Protein AF-A0A7C2N194-F1 (afdb_monomer_lite)

Sequence (80 aa):
MENDPPDLRKRGKKRIYLDYMQNRRGQTITAPYSLRPRPSAPVSMPLRWQEMKSGLKPSDFNIHNALERIKKQEISFREF

Radius of gyration: 16.13 Å; chains: 1; bounding box: 41×24×38 Å

Structure (mmCIF, N/CA/C/O backbone):
data_AF-A0A7C2N194-F1
#
_entry.id   AF-A0A7C2N194-F1
#
loop_
_atom_site.group_PDB
_atom_site.id
_atom_site.type_symbol
_atom_site.label_atom_id
_atom_site.label_alt_id
_atom_site.label_comp_id
_atom_site.label_asym_id
_atom_site.label_entity_id
_atom_site.label_seq_id
_atom_site.pdbx_PDB_ins_code
_atom_site.Cartn_x
_atom_site.Cartn_y
_atom_site.Cartn_z
_atom_site.occupancy
_atom_site.B_iso_or_equiv
_atom_site.auth_seq_id
_atom_site.auth_comp_id
_atom_site.auth_asym_id
_atom_site.auth_atom_id
_atom_site.pdbx_PDB_model_num
ATOM 1 N N . MET A 1 1 ? 14.723 7.744 -28.229 1.00 49.09 1 MET A N 1
ATOM 2 C CA . MET A 1 1 ? 15.586 8.152 -27.097 1.00 49.09 1 MET A CA 1
ATOM 3 C C . MET A 1 1 ? 14.796 8.930 -26.041 1.00 49.09 1 MET A C 1
ATOM 5 O O . MET A 1 1 ? 15.338 9.813 -25.396 1.00 49.09 1 MET A O 1
ATOM 9 N N . GLU A 1 2 ? 13.522 8.610 -25.823 1.00 59.78 2 GLU A N 1
ATOM 10 C CA . GLU A 1 2 ? 12.667 9.379 -24.918 1.00 59.78 2 GLU A CA 1
ATOM 11 C C . GLU A 1 2 ? 11.649 8.393 -24.354 1.00 59.78 2 GLU A C 1
ATOM 13 O O . GLU A 1 2 ? 10.908 7.822 -25.152 1.00 59.78 2 GLU A O 1
ATOM 18 N N . ASN A 1 3 ? 11.711 8.127 -23.037 1.00 62.75 3 ASN A N 1
ATOM 19 C CA . ASN A 1 3 ? 10.823 7.286 -22.199 1.00 62.75 3 ASN A CA 1
ATOM 20 C C . ASN A 1 3 ? 11.466 6.144 -21.382 1.00 62.75 3 ASN A C 1
ATOM 22 O O . ASN A 1 3 ? 10.709 5.371 -20.775 1.00 62.75 3 ASN A O 1
ATOM 26 N N . ASP A 1 4 ? 12.794 6.055 -21.285 1.00 69.44 4 ASP A N 1
ATOM 27 C CA . ASP A 1 4 ? 13.421 5.121 -20.341 1.00 69.44 4 ASP A CA 1
ATOM 28 C C . ASP A 1 4 ? 13.271 5.607 -18.887 1.00 69.44 4 ASP A C 1
ATOM 30 O O . ASP A 1 4 ? 13.441 6.802 -18.612 1.00 69.44 4 ASP A O 1
ATOM 34 N N . PRO A 1 5 ? 12.931 4.712 -17.938 1.00 69.56 5 PRO A N 1
ATOM 35 C CA . PRO A 1 5 ? 12.806 5.078 -16.537 1.00 69.56 5 PRO A CA 1
ATOM 36 C C . PRO A 1 5 ? 14.142 5.597 -15.986 1.00 69.56 5 PRO A C 1
ATOM 38 O O . PRO A 1 5 ? 15.200 5.034 -16.281 1.00 69.56 5 PRO A O 1
ATOM 41 N N . PRO A 1 6 ? 14.125 6.638 -15.136 1.00 75.12 6 PRO A N 1
ATOM 42 C CA . PRO A 1 6 ? 15.338 7.102 -14.477 1.00 75.12 6 PRO A CA 1
ATOM 43 C C . PRO A 1 6 ? 15.897 6.007 -13.556 1.00 75.12 6 PRO A C 1
ATOM 45 O O . PRO A 1 6 ? 15.141 5.337 -12.852 1.00 75.12 6 PRO A O 1
ATOM 48 N N . ASP A 1 7 ? 17.225 5.864 -13.491 1.00 82.19 7 ASP A N 1
ATOM 49 C CA . ASP A 1 7 ? 17.867 4.922 -12.565 1.00 82.19 7 ASP A CA 1
ATOM 50 C C . ASP A 1 7 ? 17.602 5.333 -11.108 1.00 82.19 7 ASP A C 1
ATOM 52 O O . ASP A 1 7 ? 18.221 6.255 -10.560 1.00 82.19 7 ASP A O 1
ATOM 5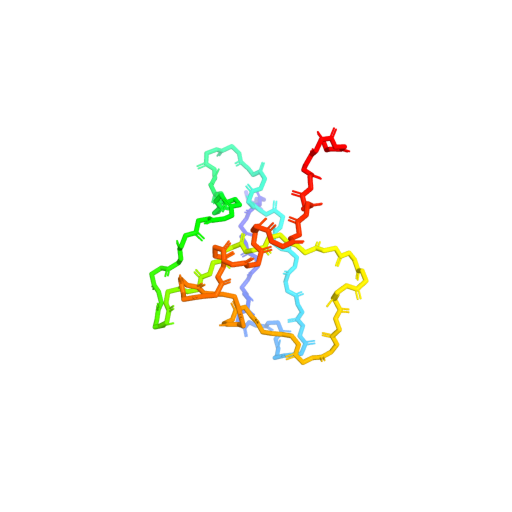6 N N . LEU A 1 8 ? 16.660 4.634 -10.469 1.00 82.00 8 LEU A N 1
ATOM 57 C CA . LEU A 1 8 ? 16.200 4.936 -9.114 1.00 82.00 8 LEU A CA 1
ATOM 58 C C . LEU A 1 8 ? 17.315 4.791 -8.073 1.00 82.00 8 LEU A C 1
ATOM 60 O O . LEU A 1 8 ? 17.299 5.491 -7.060 1.00 82.00 8 LEU A O 1
ATOM 64 N N . ARG A 1 9 ? 18.326 3.950 -8.337 1.00 78.88 9 ARG A N 1
ATOM 65 C CA . ARG A 1 9 ? 19.452 3.719 -7.417 1.00 78.88 9 ARG A CA 1
ATOM 66 C C . ARG A 1 9 ? 20.334 4.959 -7.260 1.00 78.88 9 ARG A C 1
ATOM 68 O O . ARG A 1 9 ? 20.936 5.146 -6.207 1.00 78.88 9 ARG A O 1
ATOM 75 N N . LYS A 1 10 ? 20.365 5.839 -8.267 1.00 84.12 10 LYS A N 1
ATOM 76 C CA . LYS A 1 10 ? 21.195 7.055 -8.289 1.00 84.12 10 LYS A CA 1
ATOM 77 C C . LYS A 1 10 ? 20.532 8.277 -7.635 1.00 84.12 10 LYS A C 1
ATOM 79 O O . LYS A 1 10 ? 21.191 9.290 -7.439 1.00 84.12 10 LYS A O 1
ATOM 84 N N . ARG A 1 11 ? 19.243 8.209 -7.268 1.00 77.69 11 ARG A N 1
ATOM 85 C CA . ARG A 1 11 ? 18.470 9.359 -6.741 1.00 77.69 11 ARG A CA 1
ATOM 86 C C . ARG A 1 11 ? 18.696 9.669 -5.250 1.00 77.69 11 ARG A C 1
ATOM 88 O O . ARG A 1 11 ? 18.270 10.729 -4.793 1.00 77.69 11 ARG A O 1
ATOM 95 N N . GLY A 1 12 ? 19.379 8.795 -4.506 1.00 77.94 12 GLY A N 1
ATOM 96 C CA . GLY A 1 12 ? 19.618 8.936 -3.062 1.00 77.94 12 GLY A CA 1
ATOM 97 C C . GLY A 1 12 ? 18.432 8.483 -2.191 1.00 77.94 12 GLY A C 1
ATOM 98 O O . GLY A 1 12 ? 17.282 8.499 -2.619 1.00 77.94 12 GLY A O 1
ATOM 99 N N . LYS A 1 13 ? 18.703 8.072 -0.942 1.00 80.50 13 LYS A N 1
ATO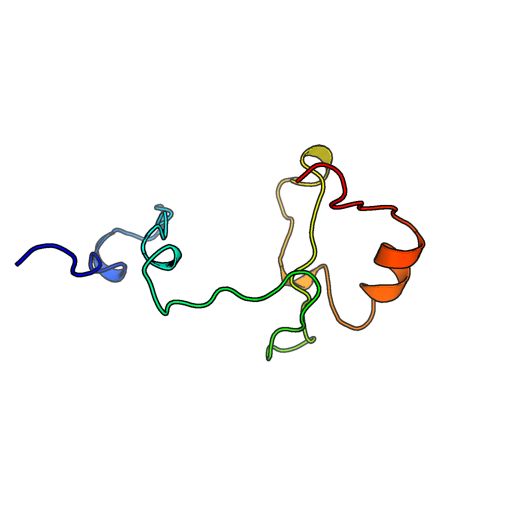M 100 C CA . LYS A 1 13 ? 17.739 7.360 -0.066 1.00 80.50 13 LYS A CA 1
ATOM 101 C C . LYS A 1 13 ? 16.553 8.193 0.460 1.00 80.50 13 LYS A C 1
ATOM 103 O O . LYS A 1 13 ? 15.641 7.623 1.042 1.00 80.50 13 LYS A O 1
ATOM 108 N N . LYS A 1 14 ? 16.563 9.522 0.301 1.00 86.00 14 LYS A N 1
ATOM 109 C CA . LYS A 1 14 ? 15.554 10.445 0.873 1.00 86.00 14 LYS A CA 1
ATOM 110 C C . LYS A 1 14 ? 14.590 11.026 -0.169 1.00 86.00 14 LYS A C 1
ATOM 112 O O . LYS A 1 14 ? 14.053 12.111 0.027 1.00 86.00 14 LYS A O 1
ATOM 117 N N . ARG A 1 15 ? 14.410 10.355 -1.306 1.00 86.75 15 ARG A N 1
ATOM 118 C CA . ARG A 1 15 ? 13.518 10.813 -2.379 1.00 86.75 15 ARG A CA 1
ATOM 119 C C . ARG A 1 15 ? 12.460 9.763 -2.672 1.00 86.75 15 ARG A C 1
ATOM 121 O O . ARG A 1 15 ? 12.744 8.570 -2.635 1.00 86.75 15 ARG A O 1
ATOM 128 N N . ILE A 1 16 ? 11.261 10.227 -3.003 1.00 88.62 16 ILE A N 1
ATOM 129 C CA . ILE A 1 16 ? 10.160 9.387 -3.473 1.00 88.62 16 ILE A CA 1
ATOM 130 C C . ILE A 1 16 ? 10.129 9.466 -5.000 1.00 88.62 16 ILE A C 1
ATOM 132 O O . ILE A 1 16 ? 10.300 10.539 -5.585 1.00 88.62 16 ILE A O 1
ATOM 136 N N . TYR A 1 17 ? 9.955 8.322 -5.656 1.00 89.00 17 TYR A N 1
ATOM 137 C CA . TYR A 1 17 ? 9.712 8.273 -7.091 1.00 89.00 17 TYR A CA 1
ATOM 138 C C . TYR A 1 17 ? 8.209 8.322 -7.354 1.00 89.00 17 TYR A C 1
ATOM 140 O O . TYR A 1 17 ? 7.468 7.476 -6.862 1.00 89.00 17 TYR A O 1
ATOM 148 N N . LEU A 1 18 ? 7.778 9.314 -8.130 1.00 90.44 18 LEU A N 1
ATOM 149 C CA . LEU A 1 18 ? 6.430 9.363 -8.677 1.00 90.44 18 LEU A CA 1
ATOM 150 C C . LEU A 1 18 ? 6.390 8.466 -9.923 1.00 90.44 18 LEU A C 1
ATOM 152 O O . LEU A 1 18 ? 6.833 8.881 -10.994 1.00 90.44 18 LEU A O 1
ATOM 156 N N . ASP A 1 19 ? 5.924 7.226 -9.758 1.00 89.31 19 ASP A N 1
ATOM 157 C CA . ASP A 1 19 ? 5.867 6.223 -10.829 1.00 89.31 19 ASP A CA 1
ATOM 158 C C . ASP A 1 19 ? 4.672 6.463 -11.766 1.00 89.31 19 ASP A C 1
ATOM 160 O O . ASP A 1 19 ? 3.617 5.843 -11.654 1.00 89.31 19 ASP A O 1
ATOM 164 N N . TYR A 1 20 ? 4.836 7.399 -12.699 1.00 90.75 20 TYR A N 1
ATOM 165 C CA . TYR A 1 20 ? 3.828 7.722 -13.713 1.00 90.75 20 TYR A CA 1
ATOM 166 C C . TYR A 1 20 ? 3.802 6.722 -14.882 1.00 90.75 20 TYR A C 1
ATOM 168 O O . TYR A 1 20 ? 2.915 6.788 -15.735 1.00 90.75 20 TYR A O 1
ATOM 176 N N . MET A 1 21 ? 4.772 5.802 -14.956 1.00 89.19 21 MET A N 1
ATOM 177 C CA . MET A 1 21 ? 4.909 4.874 -16.082 1.00 89.19 21 MET A CA 1
ATOM 178 C C . MET A 1 21 ? 3.862 3.761 -16.061 1.00 89.19 21 MET A C 1
ATOM 180 O O . MET A 1 21 ? 3.573 3.193 -17.113 1.00 89.19 21 MET A O 1
ATOM 184 N N . GLN A 1 22 ? 3.234 3.514 -14.910 1.00 91.31 22 GLN A N 1
ATOM 185 C CA . GLN A 1 22 ? 2.117 2.575 -14.775 1.00 91.31 22 GLN A CA 1
ATOM 186 C C . GLN A 1 22 ? 0.881 2.970 -15.603 1.00 91.31 22 GLN A C 1
ATOM 188 O O . GLN A 1 22 ? 0.050 2.120 -15.896 1.00 91.31 22 GLN A O 1
ATOM 193 N N . ASN A 1 23 ? 0.774 4.231 -16.037 1.00 93.44 23 ASN A N 1
ATOM 194 C CA . ASN A 1 23 ? -0.331 4.708 -16.878 1.00 93.44 23 ASN A CA 1
ATOM 195 C C . ASN A 1 23 ? -0.146 4.385 -18.375 1.00 93.44 23 ASN A C 1
ATOM 197 O O . ASN A 1 23 ? -0.972 4.767 -19.203 1.00 93.44 23 ASN A O 1
ATOM 201 N N . ARG A 1 24 ? 0.956 3.726 -18.761 1.00 92.25 24 ARG A N 1
ATOM 202 C CA . ARG A 1 24 ? 1.212 3.343 -20.156 1.00 92.25 24 ARG A CA 1
ATOM 203 C C . ARG A 1 24 ? 0.356 2.144 -20.560 1.00 92.25 24 ARG A C 1
ATOM 205 O O . ARG A 1 24 ? 0.059 1.259 -19.762 1.00 92.25 24 ARG A O 1
ATOM 212 N N . ARG A 1 25 ? 0.022 2.072 -21.849 1.00 93.81 25 ARG A N 1
ATOM 213 C CA . ARG A 1 25 ? -0.730 0.949 -22.422 1.00 93.81 25 ARG A CA 1
ATOM 214 C C . ARG A 1 25 ? -0.031 -0.387 -22.136 1.00 93.81 25 ARG A C 1
ATOM 216 O O . ARG A 1 25 ? 1.159 -0.531 -22.402 1.00 93.81 25 ARG A O 1
ATOM 223 N N . GLY A 1 26 ? -0.794 -1.360 -21.641 1.00 93.56 26 GLY A N 1
ATOM 224 C CA . GLY A 1 26 ? -0.314 -2.714 -21.341 1.00 93.56 26 GLY A CA 1
ATOM 225 C C . GLY A 1 26 ? 0.349 -2.877 -19.970 1.00 93.56 26 GLY A C 1
ATOM 226 O O . GLY A 1 26 ? 0.677 -4.002 -19.606 1.00 93.56 26 GLY A O 1
ATOM 227 N N . GLN A 1 27 ? 0.527 -1.798 -19.201 1.00 93.12 27 GLN A N 1
ATOM 228 C CA . GLN A 1 27 ? 0.925 -1.898 -17.798 1.00 93.12 27 GLN A CA 1
ATOM 229 C C . GLN A 1 27 ? -0.273 -2.273 -16.921 1.00 93.12 27 GLN A C 1
ATOM 231 O O . GLN A 1 27 ? -1.425 -1.988 -17.254 1.00 93.12 27 GLN A O 1
ATOM 236 N N . THR A 1 28 ? 0.004 -2.924 -15.794 1.00 93.25 28 THR A N 1
ATOM 237 C CA . THR A 1 28 ? -1.017 -3.388 -14.848 1.00 93.25 28 THR A CA 1
ATOM 238 C C . THR A 1 28 ? -0.689 -2.922 -13.441 1.00 93.25 28 THR A C 1
ATOM 240 O O . THR A 1 28 ? 0.450 -3.058 -12.996 1.00 93.25 28 THR A O 1
ATOM 243 N N . ILE A 1 29 ? -1.705 -2.475 -12.705 1.00 94.25 29 ILE A N 1
ATOM 244 C CA . ILE A 1 29 ? -1.610 -2.162 -11.278 1.00 94.25 29 ILE A CA 1
ATOM 245 C C . ILE A 1 29 ? -2.401 -3.211 -10.496 1.00 94.25 29 ILE A C 1
ATOM 247 O O . ILE A 1 29 ? -3.377 -3.783 -10.978 1.00 94.25 29 ILE A O 1
ATOM 251 N N . THR A 1 30 ? -1.961 -3.488 -9.273 1.00 94.06 30 THR A N 1
ATOM 252 C CA . THR A 1 30 ? -2.680 -4.367 -8.355 1.00 94.06 30 THR A CA 1
ATOM 253 C C . THR A 1 30 ? -4.099 -3.850 -8.084 1.00 94.06 30 THR A C 1
ATOM 255 O O . THR A 1 30 ? -4.273 -2.693 -7.710 1.00 94.06 30 THR A O 1
ATOM 258 N N . ALA A 1 31 ? -5.104 -4.721 -8.216 1.00 94.56 31 ALA A N 1
ATOM 259 C CA . ALA A 1 31 ? -6.500 -4.362 -7.978 1.00 94.56 31 ALA A CA 1
ATOM 260 C C . ALA A 1 31 ? -6.774 -4.015 -6.496 1.00 94.56 31 ALA A C 1
ATOM 262 O O . ALA A 1 31 ? -6.142 -4.604 -5.605 1.00 94.56 31 ALA A O 1
ATOM 263 N N . PRO A 1 32 ? -7.739 -3.123 -6.200 1.00 93.06 32 PRO A N 1
ATOM 264 C CA . PRO A 1 32 ? -8.224 -2.901 -4.839 1.00 93.06 32 PRO A CA 1
ATOM 265 C C . PRO A 1 32 ? -8.653 -4.209 -4.166 1.00 93.06 32 PRO A C 1
ATOM 267 O O . PRO A 1 32 ? -9.162 -5.115 -4.823 1.00 93.06 32 PRO A O 1
ATOM 270 N N . TYR A 1 33 ? -8.425 -4.315 -2.856 1.00 93.31 33 TYR A N 1
ATOM 271 C CA . TYR A 1 33 ? -8.736 -5.487 -2.021 1.00 93.31 33 TYR A CA 1
ATOM 272 C C . TYR A 1 33 ? -8.009 -6.794 -2.370 1.00 93.31 33 TYR A C 1
ATOM 274 O O . TYR A 1 33 ? -8.192 -7.794 -1.678 1.00 93.31 33 TYR A O 1
ATOM 282 N N . SER A 1 34 ? -7.149 -6.811 -3.389 1.00 96.06 34 SER A N 1
ATOM 283 C CA . SER A 1 34 ? -6.376 -8.009 -3.716 1.00 96.06 34 SER A CA 1
ATOM 284 C C . SER A 1 34 ? -5.247 -8.265 -2.710 1.00 96.06 34 SER A C 1
ATOM 286 O O . SER A 1 34 ? -4.670 -7.338 -2.128 1.00 96.06 34 SER A O 1
ATOM 288 N N . LEU A 1 35 ? -4.929 -9.547 -2.511 1.00 96.81 35 LEU A N 1
ATOM 289 C CA . LEU A 1 35 ? -3.815 -9.998 -1.680 1.00 96.81 35 LEU A CA 1
ATOM 290 C C . LEU A 1 35 ? -2.481 -9.828 -2.409 1.00 96.81 35 LEU A C 1
ATOM 292 O O . LEU A 1 35 ? -2.385 -9.968 -3.630 1.00 96.81 35 LEU A O 1
ATOM 296 N N . ARG A 1 36 ? -1.417 -9.583 -1.644 1.00 96.75 36 ARG A N 1
ATOM 297 C CA . ARG A 1 36 ? -0.040 -9.543 -2.143 1.00 96.75 36 ARG A CA 1
ATOM 298 C C . ARG A 1 36 ? 0.715 -10.806 -1.719 1.00 96.75 36 ARG A C 1
ATOM 300 O O . ARG A 1 36 ? 0.618 -11.196 -0.556 1.00 96.75 36 ARG A O 1
ATOM 307 N N . PRO A 1 37 ? 1.545 -11.398 -2.597 1.00 95.25 37 PRO A N 1
ATOM 308 C CA . PRO A 1 37 ? 2.374 -12.556 -2.265 1.00 95.25 37 PRO A CA 1
ATOM 309 C C . PRO A 1 37 ? 3.589 -12.124 -1.425 1.00 95.25 37 PRO A C 1
ATOM 311 O O . PRO A 1 37 ? 4.718 -12.031 -1.905 1.00 95.25 37 PRO A O 1
ATOM 314 N N . ARG A 1 38 ? 3.341 -11.765 -0.165 1.00 94.94 38 ARG A N 1
ATOM 315 C CA . ARG A 1 38 ? 4.335 -11.365 0.841 1.00 94.94 38 ARG A CA 1
ATOM 316 C C . ARG A 1 38 ? 3.984 -12.027 2.179 1.00 94.94 38 ARG A C 1
ATOM 318 O O . ARG A 1 38 ? 2.821 -12.386 2.367 1.00 94.94 38 ARG A O 1
ATOM 325 N N . PRO A 1 39 ? 4.941 -12.173 3.117 1.00 94.50 39 PRO A N 1
ATOM 326 C CA . PRO A 1 39 ? 4.638 -12.658 4.464 1.00 94.50 39 PRO A CA 1
ATOM 327 C C . PRO A 1 39 ? 3.474 -11.876 5.076 1.00 94.50 39 PRO A C 1
ATOM 329 O O . PRO A 1 39 ? 3.378 -10.670 4.851 1.00 94.50 39 PRO A O 1
ATOM 332 N N . SER A 1 40 ? 2.600 -12.562 5.816 1.00 93.00 40 SER A N 1
ATOM 333 C CA . SER A 1 40 ? 1.298 -12.084 6.327 1.00 93.00 40 SER A CA 1
ATOM 334 C C . SER A 1 40 ? 0.193 -11.838 5.288 1.00 93.00 40 SER A C 1
ATOM 336 O O . SER A 1 40 ? -0.931 -11.568 5.685 1.00 93.00 40 SER A O 1
ATOM 338 N N . ALA A 1 41 ? 0.462 -11.982 3.985 1.00 96.56 41 ALA A N 1
ATOM 339 C CA . ALA A 1 41 ? -0.500 -11.754 2.902 1.00 96.56 41 ALA A CA 1
ATOM 340 C C . ALA A 1 41 ? -1.237 -10.396 3.023 1.00 96.56 41 ALA A C 1
ATOM 342 O O . ALA A 1 41 ? -2.450 -10.357 3.261 1.00 96.56 41 ALA A O 1
ATOM 343 N N . PRO A 1 42 ? -0.513 -9.264 2.894 1.00 97.25 42 PRO A N 1
ATOM 344 C CA . PRO A 1 42 ? -1.112 -7.944 3.004 1.00 97.25 42 PRO A CA 1
ATOM 345 C C . PRO A 1 42 ? -2.098 -7.674 1.864 1.00 97.25 42 PRO A C 1
ATOM 347 O O . PRO A 1 42 ? -1.959 -8.209 0.761 1.00 97.25 42 PRO A O 1
ATOM 350 N N . VAL A 1 43 ? -3.084 -6.826 2.133 1.00 96.94 43 VAL A N 1
ATOM 351 C CA . VAL A 1 43 ? -4.172 -6.473 1.214 1.00 96.94 43 VAL A CA 1
ATOM 352 C C . VAL A 1 43 ? -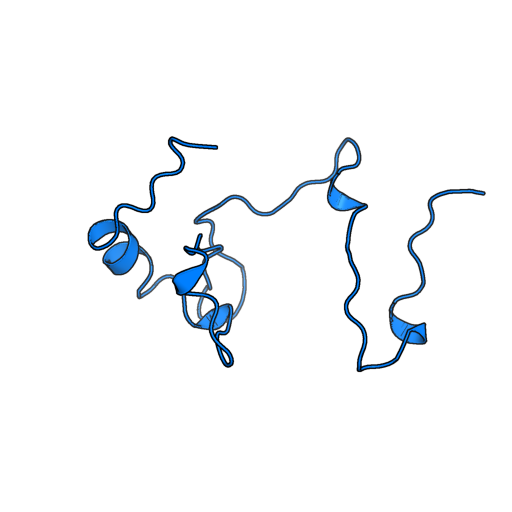3.937 -5.072 0.659 1.00 96.94 43 VAL A C 1
ATOM 354 O O . VAL A 1 43 ? -3.569 -4.166 1.406 1.00 96.94 43 VAL A O 1
ATOM 357 N N . SER A 1 44 ? -4.192 -4.863 -0.637 1.00 95.69 44 SER A N 1
ATOM 358 C CA . SER A 1 44 ? -4.269 -3.528 -1.257 1.00 95.69 44 SER A CA 1
ATOM 359 C C . SER A 1 44 ? -5.523 -2.792 -0.771 1.00 95.69 44 SER A C 1
ATOM 361 O O . SER A 1 44 ? -6.498 -2.635 -1.507 1.00 95.69 44 SER A O 1
ATOM 363 N N . MET A 1 45 ? -5.519 -2.433 0.513 1.00 93.94 45 MET A N 1
ATOM 364 C CA . MET A 1 45 ? -6.664 -1.910 1.243 1.00 93.94 45 MET A CA 1
ATOM 365 C C . MET A 1 45 ? -6.875 -0.427 0.914 1.00 93.94 45 MET A C 1
ATOM 367 O O . MET A 1 45 ? -5.987 0.383 1.183 1.00 93.94 45 MET A O 1
ATOM 371 N N . PRO A 1 46 ? -8.038 -0.050 0.364 1.00 92.25 46 PRO A N 1
ATOM 372 C CA . PRO A 1 46 ? -8.422 1.347 0.204 1.00 92.25 46 PRO A CA 1
ATOM 373 C C . PRO A 1 46 ? -8.595 2.018 1.567 1.00 92.25 46 PRO A C 1
ATOM 375 O O . PRO A 1 46 ? -9.089 1.398 2.509 1.00 92.25 46 PRO A O 1
ATOM 378 N N . LEU A 1 47 ? -8.202 3.286 1.666 1.00 90.38 47 LEU A N 1
ATOM 379 C CA . LEU A 1 47 ? -8.258 4.074 2.897 1.00 90.38 47 LEU A CA 1
ATOM 380 C C . LEU A 1 47 ? -8.864 5.442 2.621 1.00 90.38 47 LEU A C 1
ATOM 382 O O . LEU A 1 47 ? -8.683 6.006 1.541 1.00 90.38 47 LEU A O 1
ATOM 386 N N . ARG A 1 48 ? -9.544 5.998 3.621 1.00 88.50 48 ARG A N 1
ATOM 387 C CA . ARG A 1 48 ? -9.993 7.390 3.590 1.00 88.50 48 ARG A CA 1
ATOM 388 C C . ARG A 1 48 ? -8.818 8.319 3.889 1.00 88.50 48 ARG A C 1
ATOM 390 O O . ARG A 1 48 ? -7.892 7.958 4.615 1.00 88.50 48 ARG A O 1
ATOM 397 N N . TRP A 1 49 ? -8.878 9.550 3.386 1.00 89.12 49 TRP A N 1
ATOM 398 C CA . TRP A 1 49 ? -7.809 10.536 3.582 1.00 89.12 49 TRP A CA 1
ATOM 399 C C . TRP A 1 49 ? -7.485 10.780 5.067 1.00 89.12 49 TRP A C 1
ATOM 401 O O . TRP A 1 49 ? -6.323 10.886 5.446 1.00 89.12 49 TRP A O 1
ATOM 411 N N . GLN A 1 50 ? -8.502 10.772 5.934 1.00 90.25 50 GLN A N 1
ATOM 412 C CA . GLN A 1 50 ? -8.365 10.973 7.382 1.00 90.25 50 GLN A CA 1
ATOM 413 C C . GLN A 1 50 ? -7.617 9.829 8.098 1.00 90.25 50 GLN A C 1
ATOM 415 O O . GLN A 1 50 ? -7.180 9.985 9.241 1.00 90.25 50 GLN A O 1
ATOM 420 N N . GLU A 1 51 ? -7.475 8.671 7.450 1.00 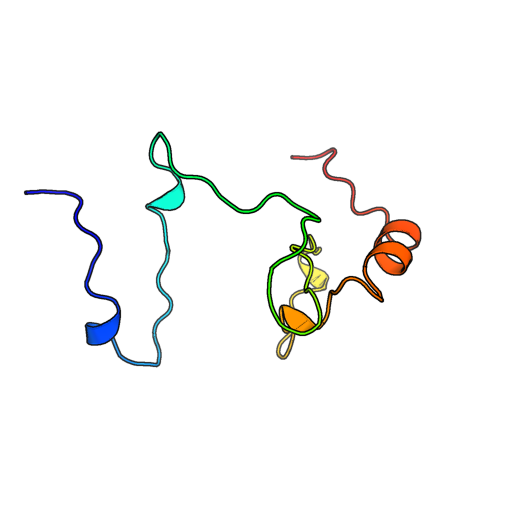89.88 51 GLU A N 1
ATOM 421 C CA . GLU A 1 51 ? -6.772 7.504 7.989 1.00 89.88 51 GLU A CA 1
ATOM 422 C C . GLU A 1 51 ? -5.269 7.531 7.671 1.00 89.88 51 GLU A C 1
ATOM 424 O O . GLU A 1 51 ? -4.501 6.805 8.304 1.00 89.88 51 GLU A O 1
ATOM 429 N N . MET A 1 52 ? -4.825 8.389 6.743 1.00 90.75 52 MET A N 1
ATOM 430 C CA . MET A 1 52 ? -3.416 8.526 6.368 1.00 90.75 52 MET A CA 1
ATOM 431 C C . MET A 1 52 ? -2.617 9.273 7.440 1.00 90.75 52 MET A C 1
ATOM 433 O O . MET A 1 52 ? -2.367 10.474 7.355 1.00 90.75 52 MET A O 1
ATOM 437 N N . LYS A 1 53 ? -2.209 8.530 8.470 1.00 91.88 53 LYS A N 1
ATOM 438 C CA . LYS A 1 53 ? -1.417 9.020 9.602 1.00 91.88 53 LYS A CA 1
ATOM 439 C C . LYS A 1 53 ? 0.017 8.498 9.543 1.00 91.88 53 LYS A C 1
ATOM 441 O O . LYS A 1 53 ? 0.291 7.429 8.995 1.00 91.88 53 LYS A O 1
ATOM 446 N N . SER A 1 54 ? 0.938 9.240 10.153 1.00 92.94 54 SER A N 1
ATOM 447 C CA . SER A 1 54 ? 2.332 8.818 10.302 1.00 92.94 54 SER A CA 1
ATOM 448 C C . SER A 1 54 ? 2.431 7.459 10.999 1.00 92.94 54 SER A C 1
ATOM 450 O O . SER A 1 54 ? 1.777 7.228 12.012 1.00 92.94 54 SER A O 1
ATOM 452 N N . GLY A 1 55 ? 3.276 6.573 10.469 1.00 92.88 55 GLY A N 1
ATOM 453 C CA . GLY A 1 55 ? 3.503 5.235 11.025 1.00 92.88 55 GLY A CA 1
ATOM 454 C C . GLY A 1 55 ? 2.629 4.130 10.432 1.00 92.88 55 GLY A C 1
ATOM 455 O O . GLY A 1 55 ? 2.898 2.965 10.716 1.00 92.88 55 GLY A O 1
ATOM 456 N N . LEU A 1 56 ? 1.658 4.473 9.579 1.00 93.62 56 LEU A N 1
ATOM 457 C CA . LEU A 1 56 ? 0.864 3.510 8.822 1.00 93.62 56 LEU A CA 1
ATOM 458 C C . LEU A 1 56 ? 1.751 2.674 7.889 1.00 93.62 56 LEU A C 1
ATOM 460 O O . LEU A 1 56 ? 2.575 3.215 7.144 1.00 93.62 56 LEU A O 1
ATOM 464 N N . LYS A 1 57 ? 1.567 1.354 7.905 1.00 93.62 57 LYS A N 1
ATOM 465 C CA . LYS A 1 57 ? 2.325 0.409 7.082 1.00 93.62 57 LYS A CA 1
ATOM 466 C C . LYS A 1 57 ? 1.387 -0.405 6.192 1.00 93.62 57 LYS A C 1
ATOM 468 O O . LYS A 1 57 ? 0.312 -0.806 6.627 1.00 93.62 57 LYS A O 1
ATOM 473 N N . PRO A 1 58 ? 1.819 -0.776 4.974 1.00 91.69 58 PRO A N 1
ATOM 474 C CA . PRO A 1 58 ? 1.046 -1.681 4.120 1.00 91.69 58 PRO A CA 1
ATOM 475 C C . PRO A 1 58 ? 0.723 -3.038 4.769 1.00 91.69 58 PRO A C 1
ATOM 477 O O . PRO A 1 58 ? -0.258 -3.670 4.402 1.00 91.69 58 PRO A O 1
ATOM 480 N N . SER A 1 59 ? 1.541 -3.494 5.725 1.00 93.44 59 SER A N 1
ATOM 481 C CA . SER A 1 59 ? 1.339 -4.746 6.471 1.00 93.44 59 SER A CA 1
ATOM 482 C C . SER A 1 59 ? 0.196 -4.698 7.486 1.00 93.44 59 SER A C 1
ATOM 484 O O . SER A 1 59 ? -0.240 -5.749 7.955 1.00 93.44 59 SER A O 1
ATOM 486 N N . ASP A 1 60 ? -0.275 -3.500 7.839 1.00 94.75 60 ASP A N 1
ATOM 487 C CA . ASP A 1 60 ? -1.315 -3.317 8.854 1.00 94.75 60 ASP A CA 1
ATOM 488 C C . ASP A 1 60 ? -2.666 -3.871 8.379 1.00 94.75 60 ASP A C 1
ATOM 490 O O . ASP A 1 60 ? -3.513 -4.219 9.198 1.00 94.75 60 ASP A O 1
ATOM 494 N N . PHE A 1 61 ? -2.849 -4.022 7.063 1.00 95.06 61 PHE A N 1
ATOM 495 C CA . PHE A 1 61 ? -4.026 -4.633 6.450 1.00 95.06 61 PHE A CA 1
ATOM 496 C C . PHE A 1 61 ? -3.631 -5.931 5.765 1.00 95.06 61 PHE A C 1
ATOM 498 O O . PHE A 1 61 ? -2.821 -5.941 4.839 1.00 95.06 61 PHE A O 1
ATOM 505 N N . ASN A 1 62 ? -4.208 -7.037 6.211 1.00 97.06 62 ASN A N 1
ATOM 506 C CA . ASN A 1 62 ? -3.831 -8.367 5.763 1.00 97.06 62 ASN A 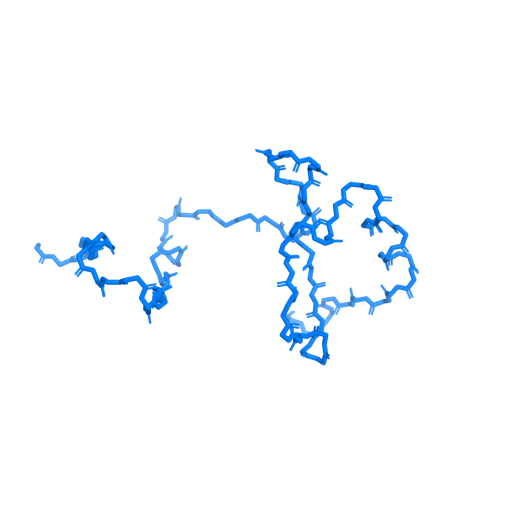CA 1
ATOM 507 C C . ASN A 1 62 ? -5.014 -9.332 5.786 1.00 97.06 62 ASN A C 1
ATOM 509 O O . ASN A 1 62 ? -6.113 -8.984 6.218 1.00 97.06 62 ASN A O 1
ATOM 513 N N . ILE A 1 63 ? -4.786 -10.553 5.304 1.00 96.81 63 ILE A N 1
ATOM 514 C CA . ILE A 1 63 ? -5.826 -11.577 5.171 1.00 96.81 63 ILE A CA 1
ATOM 515 C C . ILE A 1 63 ? -6.611 -11.840 6.468 1.00 96.81 63 ILE A C 1
ATOM 517 O O . ILE A 1 63 ? -7.787 -12.190 6.405 1.00 96.81 63 ILE A O 1
ATOM 521 N N . HIS A 1 64 ? -6.000 -11.631 7.637 1.00 96.62 64 HIS A N 1
ATOM 522 C CA . HIS A 1 64 ? -6.621 -11.924 8.927 1.00 96.62 64 HIS A CA 1
ATOM 523 C C . HIS A 1 64 ? -7.582 -10.828 9.403 1.00 96.62 64 HIS A C 1
ATOM 525 O O . HIS A 1 64 ? -8.538 -11.138 10.107 1.00 96.62 64 HIS A O 1
ATOM 531 N N . ASN A 1 65 ? -7.361 -9.562 9.026 1.00 95.69 65 ASN A N 1
ATOM 532 C CA . ASN A 1 65 ? -8.154 -8.425 9.520 1.00 95.69 65 ASN A CA 1
ATOM 533 C C . ASN A 1 65 ? -8.961 -7.691 8.434 1.00 95.69 65 ASN A C 1
ATOM 535 O O . ASN A 1 65 ? -9.907 -6.962 8.746 1.00 95.69 65 ASN A O 1
ATOM 539 N N . ALA A 1 66 ? -8.628 -7.892 7.157 1.00 94.25 66 ALA A N 1
ATOM 540 C CA . ALA A 1 66 ? -9.212 -7.141 6.052 1.00 94.25 66 ALA A CA 1
ATOM 541 C C . ALA A 1 66 ? -10.724 -7.349 5.927 1.00 94.25 66 ALA A C 1
ATOM 543 O O . ALA A 1 66 ? -11.460 -6.380 5.757 1.00 94.25 66 ALA A O 1
ATOM 544 N N . LEU A 1 67 ? -11.202 -8.591 6.051 1.00 92.81 67 LEU A N 1
ATOM 545 C CA . LEU A 1 67 ? -12.630 -8.901 5.929 1.00 92.81 67 LEU A CA 1
ATOM 546 C C . LEU A 1 67 ? -13.461 -8.260 7.041 1.00 92.81 67 LEU A C 1
ATOM 548 O O . LEU A 1 67 ? -14.543 -7.738 6.781 1.00 92.81 67 LEU A O 1
ATOM 552 N N . GLU A 1 68 ? -12.961 -8.281 8.275 1.00 92.88 68 GLU A N 1
ATOM 553 C CA . GLU A 1 68 ? -13.643 -7.651 9.406 1.00 92.88 68 GLU A CA 1
ATOM 554 C C . GLU A 1 68 ? -13.742 -6.135 9.207 1.00 92.88 68 GLU A C 1
ATOM 556 O O . GLU A 1 68 ? -14.803 -5.544 9.407 1.00 92.88 68 GLU A O 1
ATOM 561 N N . ARG A 1 69 ? -12.658 -5.512 8.735 1.00 91.19 69 ARG A N 1
ATOM 562 C CA . ARG A 1 69 ? -12.633 -4.088 8.400 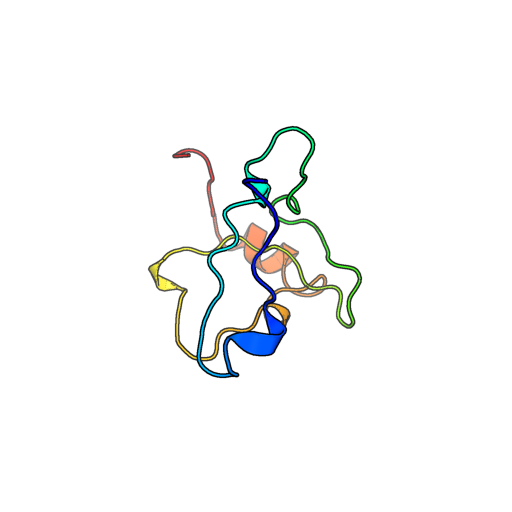1.00 91.19 69 ARG A CA 1
ATOM 563 C C . ARG A 1 69 ? -13.631 -3.735 7.299 1.00 91.19 69 ARG A C 1
ATOM 565 O O . ARG A 1 69 ? -14.374 -2.777 7.476 1.00 91.19 69 ARG A O 1
ATOM 572 N N . ILE A 1 70 ? -13.674 -4.501 6.207 1.00 89.50 70 ILE A N 1
ATOM 573 C CA . ILE A 1 70 ? -14.603 -4.273 5.085 1.00 89.50 70 ILE A CA 1
ATOM 574 C C . ILE A 1 70 ? -16.061 -4.357 5.553 1.00 89.50 70 ILE A C 1
ATOM 576 O O . ILE A 1 70 ? -16.891 -3.575 5.113 1.00 89.50 70 ILE A O 1
ATOM 580 N N . LYS A 1 71 ? -16.380 -5.268 6.479 1.00 88.50 71 LYS A N 1
ATOM 581 C CA . LYS A 1 71 ? -17.727 -5.352 7.067 1.00 88.50 71 LYS A CA 1
ATOM 582 C C . LYS A 1 71 ? -18.060 -4.152 7.955 1.00 88.50 71 LYS A C 1
ATOM 584 O O . LYS A 1 71 ? -19.205 -3.720 7.986 1.00 88.50 71 LYS A O 1
ATOM 589 N N . LYS A 1 72 ? -17.078 -3.647 8.709 1.00 85.88 72 LYS A N 1
ATOM 590 C CA . LYS A 1 72 ? -17.252 -2.521 9.643 1.00 85.88 72 LYS A CA 1
ATOM 591 C C . LYS A 1 72 ? -17.284 -1.165 8.949 1.00 85.88 72 LYS A C 1
ATOM 593 O O . LYS A 1 72 ? -17.900 -0.237 9.462 1.00 85.88 72 LYS A O 1
ATOM 598 N N . GLN A 1 73 ? -16.576 -1.025 7.836 1.00 74.12 73 GLN A N 1
ATOM 599 C CA . GLN A 1 73 ? -16.464 0.229 7.115 1.00 74.12 73 GLN A CA 1
ATOM 600 C C . GLN A 1 73 ? -17.164 0.123 5.765 1.00 74.12 73 GLN A C 1
ATOM 602 O O . GLN A 1 73 ? -16.710 -0.596 4.880 1.00 74.12 73 GLN A O 1
ATOM 607 N N . GLU A 1 74 ? -18.189 0.945 5.550 1.00 65.38 74 GLU A N 1
ATOM 608 C CA . GLU A 1 74 ? -18.649 1.264 4.199 1.00 65.38 74 GLU A CA 1
ATOM 609 C C . GLU A 1 74 ? -17.610 2.167 3.514 1.00 65.38 74 GLU A C 1
ATOM 611 O O . GLU A 1 74 ? -17.766 3.386 3.413 1.00 65.38 74 GLU A O 1
ATOM 616 N N . ILE A 1 75 ? -16.484 1.598 3.079 1.00 67.62 75 ILE A N 1
ATOM 617 C CA . ILE A 1 75 ? -15.629 2.262 2.093 1.00 67.62 75 ILE A CA 1
ATOM 618 C C . ILE A 1 75 ? -16.269 1.997 0.737 1.00 67.62 75 ILE A C 1
ATOM 620 O O . ILE A 1 75 ? -16.073 0.955 0.118 1.00 67.62 75 ILE A O 1
ATOM 624 N N . SER A 1 76 ? -17.105 2.941 0.329 1.00 59.97 76 SER A N 1
ATOM 625 C CA . SER A 1 76 ? -17.804 2.912 -0.942 1.00 59.97 76 SER A CA 1
ATOM 626 C C . SER A 1 76 ? -16.956 3.599 -2.008 1.00 59.97 76 SER A C 1
ATOM 628 O O . SER A 1 76 ? -16.605 4.766 -1.860 1.00 59.97 76 SER A O 1
ATOM 630 N N . PHE A 1 77 ? -16.678 2.893 -3.104 1.00 66.56 77 PHE A N 1
ATOM 631 C CA . PHE A 1 77 ? -16.111 3.486 -4.319 1.00 66.56 77 PHE A CA 1
ATOM 632 C C . PHE A 1 77 ? -17.162 4.194 -5.192 1.00 66.56 77 PHE A C 1
ATOM 634 O O . PHE A 1 77 ? -16.851 4.585 -6.307 1.00 66.56 77 PHE A O 1
ATOM 641 N N . ARG A 1 78 ? -18.409 4.354 -4.722 1.00 61.66 78 ARG A N 1
ATOM 642 C CA . ARG A 1 78 ? -19.525 4.892 -5.530 1.00 61.66 78 ARG A CA 1
ATOM 643 C C . ARG A 1 78 ? -19.329 6.333 -6.027 1.00 61.66 78 ARG A C 1
ATOM 645 O O . ARG A 1 78 ? -20.133 6.777 -6.833 1.00 61.66 78 ARG A O 1
ATOM 652 N N . GLU A 1 79 ? -18.310 7.043 -5.551 1.00 57.88 79 GLU A N 1
ATOM 653 C CA . GLU A 1 79 ? -18.009 8.429 -5.940 1.00 57.88 79 GLU A CA 1
ATOM 654 C C . GLU A 1 79 ? -16.717 8.567 -6.774 1.00 57.88 79 GLU A C 1
ATOM 656 O O . GLU A 1 79 ? -16.217 9.679 -6.930 1.00 57.88 79 GLU A O 1
ATOM 661 N N . PHE A 1 80 ? -16.170 7.460 -7.298 1.00 57.84 80 PHE A N 1
ATOM 662 C CA . PHE A 1 80 ? -15.033 7.458 -8.232 1.00 57.84 80 PHE A CA 1
ATOM 663 C C . PHE A 1 80 ? -15.463 7.123 -9.659 1.00 57.84 80 PHE A C 1
ATOM 665 O O . PHE A 1 80 ? -16.387 6.293 -9.818 1.00 57.84 80 PHE A O 1
#

Secondary structure (DSSP, 8-state):
---PPP-GGGG-TT-----GGGGSTT---PPTT-B-SSTT-BB-----GGG--TT--GGGSBTTTHHHHHHH-----TT-

pLDDT: mean 86.63, std 11.59, range [49.09, 97.25]

Foldseek 3Di:
DPDDDDPPVPPDDPDDDPPPVCPDPPHDDDDAQAFDPDPQGFGNHDDDPVPPDPPDDSSVHHPVCPVVVVVVDPPDPPPD